Protein AF-A0A0N1BSZ2-F1 (afdb_monomer_lite)

pLDDT: mean 75.71, std 10.6, range [44.94, 88.88]

Secondary structure (DSSP, 8-state):
--HHHHHHHHHHHHHHHHHHHHHHHHHHHTHHHHHHHHHHGGGT-SHHHHHHHHHHHHHHHHHHHHHHTTTS-HHHHHHHHHHHHTGGGT--HHHHHHHHHTS-HHHHHHHHHHHHHHHHHHHHHHHHHHHHHTT-

Structure (mmCIF, N/CA/C/O backbone):
data_AF-A0A0N1BSZ2-F1
#
_entry.id   AF-A0A0N1BSZ2-F1
#
loop_
_atom_site.group_PDB
_atom_site.id
_atom_site.type_symbol
_atom_site.label_atom_id
_atom_site.label_alt_id
_atom_site.label_comp_id
_atom_site.label_asym_id
_atom_site.label_entity_id
_atom_site.label_seq_id
_atom_site.pdbx_PDB_ins_code
_atom_site.Cartn_x
_atom_site.Cartn_y
_atom_site.Cartn_z
_atom_site.occupancy
_atom_site.B_iso_or_equiv
_atom_site.auth_seq_id
_atom_site.auth_comp_id
_atom_site.auth_asym_id
_a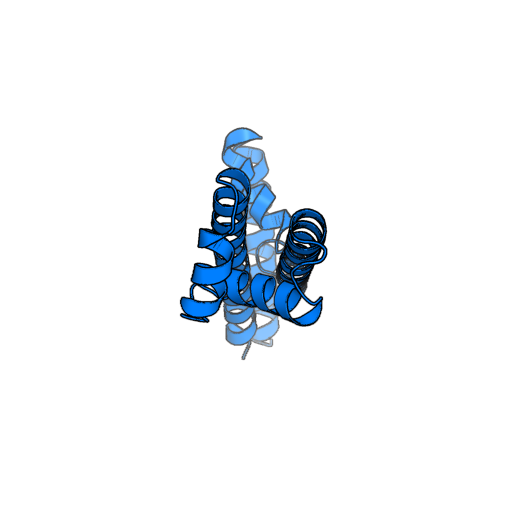tom_site.auth_atom_id
_atom_site.pdbx_PDB_model_num
ATOM 1 N N . MET A 1 1 ? -13.400 -16.446 32.334 1.00 46.59 1 MET A N 1
ATOM 2 C CA . MET A 1 1 ? -13.818 -15.943 31.006 1.00 46.59 1 MET A CA 1
ATOM 3 C C . MET A 1 1 ? -12.598 -15.348 30.327 1.00 46.59 1 MET A C 1
ATOM 5 O O . MET A 1 1 ? -12.002 -14.428 30.877 1.00 46.59 1 MET A O 1
ATOM 9 N N . ASP A 1 2 ? -12.185 -15.943 29.209 1.00 54.50 2 ASP A N 1
ATOM 10 C CA . ASP A 1 2 ? -10.885 -15.725 28.569 1.00 54.50 2 ASP A CA 1
ATOM 11 C C . ASP A 1 2 ? -10.671 -14.308 28.034 1.00 54.50 2 ASP A C 1
ATOM 13 O O . ASP A 1 2 ? -11.506 -13.742 27.326 1.00 54.50 2 ASP A O 1
ATOM 17 N N . LYS A 1 3 ? -9.492 -13.759 28.337 1.00 57.78 3 LYS A N 1
ATOM 18 C CA . LYS A 1 3 ? -9.021 -12.415 27.966 1.00 57.78 3 LYS A CA 1
ATOM 19 C C . LYS A 1 3 ? -9.080 -12.153 26.448 1.00 57.78 3 LYS A C 1
ATOM 21 O O . LYS A 1 3 ? -9.282 -11.015 26.039 1.00 57.78 3 LYS A O 1
ATOM 26 N N . GLN A 1 4 ? -8.981 -13.204 25.628 1.00 59.03 4 GLN A N 1
ATOM 27 C CA . GLN A 1 4 ? -9.076 -13.134 24.164 1.00 59.03 4 GLN A CA 1
ATOM 28 C C . GLN A 1 4 ? -10.470 -12.769 23.639 1.00 59.03 4 GLN A C 1
ATOM 30 O O . GLN A 1 4 ? -10.555 -12.033 22.658 1.00 59.03 4 GLN A O 1
ATOM 35 N N . LYS A 1 5 ? -11.560 -13.214 24.287 1.00 60.81 5 LYS A N 1
ATOM 36 C CA . LYS A 1 5 ? -12.920 -12.840 23.852 1.00 60.81 5 LYS A CA 1
ATOM 37 C C . LYS A 1 5 ? -13.151 -11.334 23.994 1.00 60.81 5 LYS A C 1
ATOM 39 O O . LYS A 1 5 ? -13.630 -10.699 23.067 1.00 60.81 5 LYS A O 1
ATOM 44 N N . ARG A 1 6 ? -12.658 -10.746 25.091 1.00 67.88 6 ARG A N 1
ATOM 45 C CA . ARG A 1 6 ? -12.796 -9.308 25.377 1.00 67.88 6 ARG A CA 1
ATOM 46 C C . ARG A 1 6 ? -12.139 -8.426 24.310 1.00 67.88 6 ARG A C 1
ATOM 48 O O . ARG A 1 6 ? -12.701 -7.404 23.956 1.00 67.88 6 ARG A O 1
ATOM 55 N N . HIS A 1 7 ? -10.997 -8.834 23.754 1.00 68.12 7 HIS A N 1
ATOM 56 C CA . HIS A 1 7 ? -10.297 -8.047 22.730 1.00 68.12 7 HIS A CA 1
ATOM 57 C C . HIS A 1 7 ? -10.990 -8.084 21.359 1.00 68.12 7 HIS A C 1
ATOM 59 O O . HIS A 1 7 ? -11.005 -7.089 20.636 1.00 68.12 7 HIS A O 1
ATOM 65 N N . HIS A 1 8 ? -11.559 -9.231 20.980 1.00 71.00 8 HIS A N 1
ATOM 66 C CA . HIS A 1 8 ? -12.356 -9.316 19.756 1.00 71.00 8 HIS A CA 1
ATOM 67 C C . HIS A 1 8 ? -13.637 -8.480 19.884 1.00 71.00 8 HIS A C 1
ATOM 69 O O . HIS A 1 8 ? -13.975 -7.732 18.969 1.00 71.00 8 HIS A O 1
ATOM 75 N N . ASP A 1 9 ? -14.273 -8.522 21.057 1.00 77.25 9 ASP A N 1
ATOM 76 C CA . ASP A 1 9 ? -15.440 -7.696 21.370 1.00 77.25 9 ASP A CA 1
ATOM 77 C C . ASP A 1 9 ? -15.095 -6.192 21.372 1.00 77.25 9 ASP A C 1
ATOM 79 O O . ASP A 1 9 ? -15.871 -5.385 20.866 1.00 77.25 9 ASP A O 1
ATOM 83 N N . GLU A 1 10 ? -13.910 -5.799 21.861 1.00 78.56 10 GLU A N 1
ATOM 84 C CA . GLU A 1 10 ? -13.397 -4.418 21.796 1.00 78.56 10 GLU A CA 1
ATOM 85 C C . GLU A 1 10 ? -13.195 -3.940 20.348 1.00 78.56 10 GLU A C 1
ATOM 87 O O . GLU A 1 10 ? -13.606 -2.832 19.997 1.00 78.56 10 GLU A O 1
ATOM 92 N N . LEU A 1 11 ? -12.606 -4.775 19.483 1.00 78.25 11 LEU A N 1
ATOM 93 C CA . LEU A 1 11 ? -12.435 -4.474 18.054 1.00 78.25 11 LEU A CA 1
ATOM 94 C C . LEU A 1 11 ? -13.779 -4.373 17.325 1.00 78.25 11 LEU A C 1
ATOM 96 O O . LEU A 1 11 ? -13.964 -3.498 16.474 1.00 78.25 11 LEU A O 1
ATOM 100 N N . MET A 1 12 ? -14.725 -5.248 17.671 1.00 83.19 12 MET A N 1
ATOM 101 C CA . MET A 1 12 ? -16.081 -5.209 17.133 1.00 83.19 12 MET A CA 1
ATOM 102 C C . MET A 1 12 ? -16.801 -3.932 17.577 1.00 83.19 12 MET A C 1
ATOM 104 O O . MET A 1 12 ? -17.400 -3.244 16.750 1.00 83.19 12 MET A O 1
ATOM 108 N N . PHE A 1 13 ? -16.705 -3.567 18.856 1.00 85.62 13 PHE A N 1
ATOM 109 C CA . PHE A 1 13 ? -17.296 -2.338 19.379 1.00 85.62 13 PHE A CA 1
ATOM 110 C C . PHE A 1 13 ? -16.714 -1.096 18.693 1.00 85.62 13 PHE A C 1
ATOM 112 O O . PHE A 1 13 ? -17.468 -0.246 18.224 1.00 85.62 13 PHE A O 1
ATOM 119 N N . PHE A 1 14 ? -15.390 -1.039 18.539 1.00 84.00 14 PHE A N 1
ATOM 120 C CA . PHE A 1 14 ? -14.710 0.049 17.838 1.00 84.00 14 PHE A CA 1
ATOM 121 C C . PHE A 1 14 ? -15.138 0.165 16.367 1.00 84.00 14 PHE A C 1
ATOM 123 O O . PHE A 1 14 ? -15.376 1.270 15.879 1.00 84.00 14 PHE A O 1
ATOM 130 N N . SER A 1 15 ? -15.300 -0.963 15.661 1.00 85.31 15 SER A N 1
ATOM 131 C CA . SER A 1 15 ? -15.795 -0.945 14.276 1.00 85.31 15 SER A CA 1
ATOM 132 C C . SER A 1 15 ? -17.204 -0.358 14.173 1.00 85.31 15 SER A C 1
ATOM 134 O O . SER A 1 15 ? -17.444 0.516 13.343 1.00 85.31 15 SER A O 1
ATOM 136 N N . LYS A 1 16 ? -18.107 -0.746 15.084 1.00 86.69 16 LYS A N 1
ATOM 137 C CA . LYS A 1 16 ? -19.476 -0.217 15.138 1.00 86.69 16 LYS A CA 1
ATOM 138 C C . LYS A 1 16 ? -19.501 1.271 15.481 1.00 86.69 16 LYS A C 1
ATOM 140 O O . LYS A 1 16 ? -20.287 2.019 14.908 1.00 86.69 16 LYS A O 1
ATOM 145 N N . GLU A 1 17 ? -18.623 1.724 16.375 1.00 87.75 17 GLU A N 1
ATOM 146 C CA . GLU A 1 17 ? -18.487 3.147 16.693 1.00 87.75 17 GLU A CA 1
ATOM 147 C C . GLU A 1 17 ? -18.055 3.958 15.460 1.00 87.75 17 GLU A C 1
ATOM 149 O O . GLU A 1 17 ? -18.621 5.017 15.178 1.00 87.75 17 GLU A O 1
ATOM 154 N N . LEU A 1 18 ? -17.094 3.449 14.683 1.00 85.06 18 LEU A N 1
ATOM 155 C CA . LEU A 1 18 ? -16.654 4.088 13.443 1.00 85.06 18 LEU A CA 1
ATOM 156 C C . LEU A 1 18 ? -17.729 4.069 12.351 1.00 85.06 18 LEU A C 1
ATOM 158 O O . LEU A 1 18 ? -17.842 5.044 11.605 1.00 85.06 18 LEU A O 1
ATOM 162 N N . GLU A 1 19 ? -18.542 3.017 12.259 1.00 86.50 19 GLU A N 1
ATOM 163 C CA . GLU A 1 19 ? -19.702 2.993 11.363 1.00 86.50 19 GLU A CA 1
ATOM 164 C C . GLU A 1 19 ? -20.729 4.065 11.727 1.00 86.50 19 GLU A C 1
ATOM 166 O O . GLU A 1 19 ? -21.176 4.802 10.845 1.00 86.50 19 GLU A O 1
ATOM 171 N N . CYS A 1 20 ? -21.049 4.217 13.013 1.00 87.75 20 CYS A N 1
ATOM 172 C CA . CYS A 1 20 ? -21.938 5.278 13.482 1.00 87.75 20 CYS A CA 1
ATOM 173 C C . CYS A 1 20 ? -21.353 6.668 13.188 1.00 87.75 20 CYS A C 1
ATOM 175 O O . CYS A 1 20 ? -22.041 7.515 12.615 1.00 87.75 20 CYS A O 1
ATOM 177 N N . ARG A 1 21 ? -20.060 6.886 13.475 1.00 85.56 21 ARG A N 1
ATOM 178 C CA . ARG A 1 21 ? -19.369 8.154 13.172 1.00 85.56 21 ARG A CA 1
ATOM 179 C C . ARG A 1 21 ? -19.338 8.463 11.676 1.00 85.56 21 ARG A C 1
ATOM 181 O O . ARG A 1 21 ? -19.466 9.622 11.293 1.00 85.56 21 ARG A O 1
ATOM 188 N N . LYS A 1 22 ? -19.196 7.448 10.816 1.00 86.12 22 LYS A N 1
ATOM 189 C CA . LYS A 1 22 ? -19.272 7.603 9.352 1.00 86.12 22 LYS A CA 1
ATOM 190 C C . LYS A 1 22 ? -20.635 8.151 8.924 1.00 86.12 22 LYS A C 1
ATOM 192 O O . LYS A 1 22 ? -20.687 9.024 8.061 1.00 86.12 22 LYS A O 1
ATOM 197 N N . VAL A 1 23 ? -21.720 7.641 9.511 1.00 86.81 23 VAL A N 1
ATOM 198 C CA . VAL A 1 23 ? -23.089 8.097 9.215 1.00 86.81 23 VAL A CA 1
ATOM 199 C C . VAL A 1 23 ? -23.309 9.520 9.729 1.00 86.81 23 VAL A C 1
ATOM 201 O O . VAL A 1 23 ? -23.820 10.356 8.986 1.00 86.81 23 VAL A O 1
ATOM 204 N N . GLU A 1 24 ? -22.861 9.820 10.948 1.00 88.88 24 GLU A N 1
ATOM 205 C CA . GLU A 1 24 ? -22.997 11.142 11.574 1.00 88.88 24 GLU A CA 1
ATOM 206 C C . GLU A 1 24 ? -22.233 12.241 10.813 1.00 88.88 24 GLU A C 1
ATOM 208 O O . GLU A 1 24 ? -22.747 13.335 10.592 1.00 88.88 24 GLU A O 1
ATOM 213 N N . GLN A 1 25 ? -21.010 11.952 10.360 1.00 83.94 25 GLN A N 1
ATOM 214 C CA . GLN A 1 25 ? -20.153 12.924 9.672 1.00 83.94 25 GLN A CA 1
ATOM 215 C C . GLN A 1 25 ? -20.529 13.155 8.195 1.00 83.94 25 GLN A C 1
ATOM 217 O O . GLN A 1 25 ? -20.016 14.084 7.561 1.00 83.94 25 GLN A O 1
ATOM 222 N N . GLY A 1 26 ? -21.422 12.336 7.634 1.00 83.25 26 GLY A N 1
ATOM 223 C CA . GLY A 1 26 ? -21.860 12.428 6.242 1.00 83.25 26 GLY A CA 1
ATOM 224 C C . GLY A 1 26 ? -20.782 12.041 5.217 1.00 83.25 26 GLY A C 1
ATOM 225 O O . GLY A 1 26 ? -19.670 11.635 5.548 1.00 83.25 26 GLY A O 1
ATOM 226 N N . LYS A 1 27 ? -21.104 12.167 3.921 1.00 78.88 27 LYS A N 1
ATOM 227 C CA . LYS A 1 27 ? -20.295 11.594 2.821 1.00 78.88 27 LYS A CA 1
ATOM 228 C C . LYS A 1 27 ? -18.882 12.174 2.685 1.00 78.88 27 LYS A C 1
ATOM 230 O O . LYS A 1 27 ? -17.971 11.450 2.305 1.00 78.88 27 LYS A O 1
ATOM 235 N N . VAL A 1 28 ? -18.698 13.464 2.973 1.00 80.06 28 VAL A N 1
ATOM 236 C CA . VAL A 1 28 ? -17.414 14.157 2.754 1.00 80.06 28 VAL A CA 1
ATOM 237 C C . VAL A 1 28 ? -16.445 13.890 3.904 1.00 80.06 28 VAL A C 1
ATOM 239 O O . VAL A 1 28 ? -15.336 13.414 3.681 1.00 80.06 28 VAL A O 1
ATOM 242 N N . LYS A 1 29 ? -16.869 14.142 5.148 1.00 80.56 29 LYS A N 1
ATOM 243 C CA . LYS A 1 29 ? -16.023 13.924 6.333 1.00 80.56 29 LYS A CA 1
ATOM 244 C C . LYS A 1 29 ? -15.919 12.441 6.715 1.00 80.56 29 LYS A C 1
ATOM 246 O O . LYS A 1 29 ? -14.904 12.034 7.266 1.00 80.56 29 LYS A O 1
ATOM 251 N N . GLY A 1 30 ? -16.906 11.624 6.338 1.00 80.69 30 GLY A N 1
ATOM 252 C CA . GLY A 1 30 ? -16.887 10.169 6.495 1.00 80.69 30 GLY A CA 1
ATOM 253 C C . GLY A 1 30 ? -16.084 9.414 5.428 1.00 80.69 30 GLY A C 1
ATOM 254 O O . GLY A 1 30 ? -15.865 8.215 5.591 1.00 80.69 30 GLY A O 1
ATOM 255 N N . PHE A 1 31 ? -15.611 10.073 4.360 1.00 83.62 31 PHE A N 1
ATOM 256 C CA . PHE A 1 31 ? -14.797 9.438 3.313 1.00 83.62 31 PHE A CA 1
ATOM 257 C C . PHE A 1 31 ? -13.550 8.706 3.846 1.00 83.62 31 PHE A C 1
ATOM 259 O O . PHE A 1 31 ? -13.408 7.522 3.539 1.00 83.62 31 PHE A O 1
ATOM 266 N N . PRO A 1 32 ? -12.675 9.312 4.679 1.00 82.06 32 PRO A N 1
ATOM 267 C CA . PRO A 1 32 ? -11.512 8.606 5.227 1.00 82.06 32 PRO A CA 1
ATOM 268 C C . PRO A 1 32 ? -11.901 7.392 6.083 1.00 82.06 32 PRO A C 1
ATOM 270 O O . PRO A 1 32 ? -11.240 6.358 6.025 1.00 82.06 32 PRO A O 1
ATOM 273 N N . ILE A 1 33 ? -13.008 7.482 6.826 1.00 82.31 33 ILE A N 1
ATOM 274 C CA . ILE A 1 33 ? -13.532 6.373 7.637 1.00 82.31 33 ILE A CA 1
ATOM 275 C C . ILE A 1 33 ? -14.044 5.247 6.727 1.00 82.31 33 ILE A C 1
ATOM 277 O O . ILE A 1 33 ? -13.821 4.070 7.003 1.00 82.31 33 ILE A O 1
ATOM 281 N N . SER A 1 34 ? -14.695 5.599 5.617 1.00 82.06 34 SER A N 1
ATOM 282 C CA . SER A 1 34 ? -15.148 4.642 4.609 1.00 82.06 34 SER A CA 1
ATOM 283 C C . SER A 1 34 ? -13.980 3.976 3.880 1.00 82.06 34 SER A C 1
ATOM 285 O O . SER A 1 34 ? -14.039 2.781 3.606 1.00 82.06 34 SER A O 1
ATOM 287 N N . LEU A 1 35 ? -12.914 4.724 3.586 1.00 82.25 35 LEU A N 1
ATOM 288 C CA . LEU A 1 35 ? -11.704 4.185 2.970 1.00 82.25 35 LEU A CA 1
ATOM 289 C C . LEU A 1 35 ? -11.008 3.197 3.914 1.00 82.25 35 LEU A C 1
ATOM 291 O O . LEU A 1 35 ? -10.578 2.129 3.487 1.00 82.25 35 LEU A O 1
ATOM 295 N N . TYR A 1 36 ? -10.957 3.513 5.208 1.00 80.19 36 TYR A N 1
ATOM 296 C CA . TYR A 1 36 ? -10.420 2.622 6.236 1.00 80.19 36 TYR A CA 1
ATOM 297 C C . TYR A 1 36 ? -11.250 1.331 6.382 1.00 80.19 36 TYR A C 1
ATOM 299 O O . TYR A 1 36 ? -10.685 0.239 6.457 1.00 80.19 36 TYR A O 1
ATOM 307 N N . ALA A 1 37 ? -12.583 1.432 6.323 1.00 83.12 37 ALA A N 1
ATOM 308 C CA . ALA A 1 37 ? -13.480 0.275 6.279 1.00 83.12 37 ALA A CA 1
ATOM 309 C C . ALA A 1 37 ? -13.192 -0.624 5.066 1.00 83.12 37 ALA A C 1
ATOM 311 O O . ALA A 1 37 ? -13.028 -1.831 5.193 1.00 83.12 37 ALA A O 1
ATOM 312 N N . TRP A 1 38 ? -13.073 -0.025 3.881 1.00 80.06 38 TRP A N 1
ATOM 313 C CA . TRP A 1 38 ? -12.888 -0.767 2.636 1.00 80.06 38 TRP A CA 1
ATOM 314 C C . TRP A 1 38 ? -11.504 -1.412 2.499 1.00 80.06 38 TRP A C 1
ATOM 316 O O . TRP A 1 38 ? -11.370 -2.479 1.908 1.00 80.06 38 TRP A O 1
ATOM 326 N N . THR A 1 39 ? -10.467 -0.781 3.049 1.00 77.62 39 THR A N 1
ATOM 327 C CA . THR A 1 39 ? -9.080 -1.251 2.898 1.00 77.62 39 THR A CA 1
ATOM 328 C C . THR A 1 39 ? -8.684 -2.323 3.906 1.00 77.62 39 THR A C 1
ATOM 330 O O . THR A 1 39 ? -7.841 -3.155 3.583 1.00 77.62 39 THR A O 1
ATOM 333 N N . CYS A 1 40 ? -9.258 -2.327 5.113 1.00 77.81 40 CYS A N 1
ATOM 334 C CA . CYS A 1 40 ? -8.835 -3.242 6.180 1.00 77.81 40 CYS A CA 1
ATOM 335 C C . CYS A 1 40 ? -9.940 -3.632 7.175 1.00 77.81 40 CYS A C 1
ATOM 337 O O . CYS A 1 40 ? -9.636 -4.181 8.237 1.00 77.81 40 CYS A O 1
ATOM 339 N N . ASP A 1 41 ? -11.206 -3.348 6.854 1.00 80.25 41 ASP A N 1
ATOM 340 C CA . ASP A 1 41 ? -12.368 -3.619 7.710 1.00 80.25 41 ASP A CA 1
ATOM 341 C C . ASP A 1 41 ? -12.163 -3.095 9.136 1.00 80.25 41 ASP A C 1
ATOM 343 O O . ASP A 1 41 ? -12.154 -3.823 10.129 1.00 80.25 41 ASP A O 1
ATOM 347 N N . TYR A 1 42 ? -11.826 -1.808 9.218 1.00 77.62 42 TYR A N 1
ATOM 348 C CA . TYR A 1 42 ? -11.509 -1.122 10.469 1.00 77.62 42 TYR A CA 1
ATOM 349 C C . TYR A 1 42 ? -10.308 -1.695 11.249 1.00 77.62 42 TYR A C 1
ATOM 351 O O . TYR A 1 42 ? -10.135 -1.411 12.438 1.00 77.62 42 TYR A O 1
ATOM 359 N N . GLY A 1 43 ? -9.438 -2.459 10.584 1.00 71.56 43 GLY A N 1
ATOM 360 C CA . GLY A 1 43 ? -8.273 -3.111 11.181 1.00 71.56 43 GLY A CA 1
ATOM 361 C C . GLY A 1 43 ? -8.571 -4.497 11.758 1.00 71.56 43 GLY A C 1
ATOM 362 O O . GLY A 1 43 ? -7.723 -5.046 12.465 1.00 71.56 43 GLY A O 1
ATOM 363 N N . GLN A 1 44 ? -9.750 -5.066 11.472 1.00 73.56 44 GLN A N 1
ATOM 364 C CA . GLN A 1 44 ? -10.082 -6.455 11.802 1.00 73.56 44 GLN A CA 1
ATOM 365 C C . GLN A 1 44 ? -9.460 -7.436 10.802 1.00 73.56 44 GLN A C 1
ATOM 367 O O . GLN A 1 44 ? -9.018 -8.520 11.192 1.00 73.56 44 GLN A O 1
ATOM 372 N N . ASN A 1 45 ? -9.359 -7.042 9.528 1.00 78.25 45 ASN A N 1
ATOM 373 C CA . ASN A 1 45 ? -8.882 -7.900 8.450 1.00 78.25 45 ASN A CA 1
ATOM 374 C C . ASN A 1 45 ? -7.512 -7.453 7.923 1.00 78.25 45 ASN A C 1
ATOM 376 O O . ASN A 1 45 ? -7.391 -6.478 7.189 1.00 78.25 45 ASN A O 1
ATOM 380 N N . ILE A 1 46 ? -6.470 -8.226 8.255 1.00 76.38 46 ILE A N 1
ATOM 381 C CA . ILE A 1 46 ? -5.083 -8.007 7.789 1.00 76.38 46 ILE A CA 1
ATOM 382 C C . ILE A 1 46 ? -4.874 -8.524 6.359 1.00 76.38 46 ILE A C 1
ATOM 384 O O . ILE A 1 46 ? -4.016 -8.034 5.632 1.00 76.38 46 ILE A O 1
ATOM 388 N N . ILE A 1 47 ? -5.665 -9.512 5.939 1.00 79.12 47 ILE A N 1
ATOM 389 C CA . ILE A 1 47 ? -5.532 -10.144 4.619 1.00 79.12 47 ILE A CA 1
ATOM 390 C C . ILE A 1 47 ? -5.890 -9.150 3.507 1.00 79.12 47 ILE A C 1
ATOM 392 O O . ILE A 1 47 ? -5.225 -9.107 2.478 1.00 79.12 47 ILE A O 1
ATOM 396 N N . LEU A 1 48 ? -6.895 -8.304 3.739 1.00 82.69 48 LEU A N 1
ATOM 397 C CA . LEU A 1 48 ? -7.368 -7.317 2.773 1.00 82.69 48 LEU A CA 1
ATOM 398 C C . LEU A 1 48 ? -6.274 -6.320 2.339 1.00 82.69 48 LEU A C 1
ATOM 400 O O . LEU A 1 48 ? -6.005 -6.238 1.141 1.00 82.69 48 LEU A O 1
ATOM 404 N N . PRO A 1 49 ? -5.572 -5.615 3.252 1.00 82.62 49 PRO A N 1
ATOM 405 C CA . PRO A 1 49 ? -4.506 -4.700 2.854 1.00 82.62 49 PRO A CA 1
ATOM 406 C C . PRO A 1 49 ? -3.283 -5.429 2.270 1.00 82.62 49 PRO A C 1
ATOM 408 O O . PRO A 1 49 ? -2.558 -4.831 1.479 1.00 82.62 49 PRO A O 1
ATOM 411 N N . MET A 1 50 ? -3.068 -6.718 2.584 1.00 83.12 50 MET A N 1
ATOM 412 C CA . MET A 1 50 ? -2.060 -7.535 1.890 1.00 83.12 50 MET A CA 1
ATOM 413 C C . MET A 1 50 ? -2.440 -7.798 0.428 1.00 83.12 50 MET A C 1
ATOM 415 O O . MET A 1 50 ? -1.578 -7.673 -0.438 1.00 83.12 50 MET A O 1
ATOM 419 N N . ILE A 1 51 ? -3.708 -8.117 0.142 1.00 86.62 51 ILE A N 1
ATOM 420 C CA . ILE A 1 51 ? -4.205 -8.290 -1.234 1.00 86.62 51 ILE A CA 1
ATOM 421 C C . ILE A 1 51 ? -4.057 -6.978 -2.010 1.00 86.62 51 ILE A C 1
ATOM 423 O O . ILE A 1 51 ? -3.447 -6.974 -3.074 1.00 86.62 51 ILE A O 1
ATOM 427 N N . TRP A 1 52 ? -4.487 -5.852 -1.428 1.00 85.50 52 TRP A N 1
ATOM 428 C CA . TRP A 1 52 ? -4.329 -4.525 -2.037 1.00 85.50 52 TRP A CA 1
ATOM 429 C C . TRP A 1 52 ? -2.877 -4.196 -2.394 1.00 85.50 52 TRP A C 1
ATOM 431 O O . TRP A 1 52 ? -2.611 -3.588 -3.430 1.00 85.50 52 TRP A O 1
ATOM 441 N N . LEU A 1 53 ? -1.926 -4.595 -1.546 1.00 85.50 53 LEU A N 1
ATOM 442 C CA . LEU A 1 53 ? -0.504 -4.378 -1.795 1.00 85.50 53 LEU A CA 1
ATOM 443 C C . LEU A 1 53 ? 0.017 -5.247 -2.947 1.00 85.50 53 LEU A C 1
ATOM 445 O O . LEU A 1 53 ? 0.788 -4.760 -3.773 1.00 85.50 53 LEU A O 1
ATOM 449 N N . ILE A 1 54 ? -0.413 -6.508 -3.028 1.00 87.19 54 ILE A N 1
ATOM 450 C CA . ILE A 1 54 ? -0.061 -7.408 -4.136 1.00 87.19 54 ILE A CA 1
ATOM 451 C C . ILE A 1 54 ? -0.638 -6.877 -5.453 1.00 87.19 54 ILE A C 1
ATOM 453 O O . ILE A 1 54 ? 0.095 -6.774 -6.436 1.00 87.19 54 ILE A O 1
ATOM 457 N N . ASP A 1 55 ? -1.907 -6.469 -5.462 1.00 88.50 55 ASP A N 1
ATOM 458 C CA . ASP A 1 55 ? -2.560 -5.911 -6.649 1.00 88.50 55 ASP A CA 1
ATOM 459 C C . ASP A 1 55 ? -1.868 -4.628 -7.124 1.00 88.50 55 ASP A C 1
ATOM 461 O O . ASP A 1 55 ? -1.638 -4.453 -8.321 1.00 88.50 55 ASP A O 1
ATOM 465 N N . LEU A 1 56 ? -1.450 -3.756 -6.198 1.00 87.94 56 LEU A N 1
ATOM 466 C CA . LEU A 1 56 ? -0.695 -2.543 -6.522 1.00 87.94 56 LEU A CA 1
ATOM 467 C C . LEU A 1 56 ? 0.659 -2.863 -7.181 1.00 87.94 56 LEU A C 1
ATOM 469 O O . LEU A 1 56 ? 1.048 -2.196 -8.144 1.00 87.94 56 LEU A O 1
ATOM 473 N N . ILE A 1 57 ? 1.368 -3.888 -6.692 1.00 86.50 57 ILE A N 1
ATOM 474 C CA . ILE A 1 57 ? 2.631 -4.360 -7.282 1.00 86.50 57 ILE A CA 1
ATOM 475 C C . ILE A 1 57 ? 2.391 -4.889 -8.698 1.00 86.50 57 ILE A C 1
ATOM 477 O O . ILE A 1 57 ? 3.113 -4.506 -9.619 1.00 86.50 57 ILE A O 1
ATOM 481 N N . LEU A 1 58 ? 1.378 -5.739 -8.883 1.00 88.06 58 LEU A N 1
ATOM 482 C CA . LEU A 1 58 ? 1.054 -6.330 -10.183 1.00 88.06 58 LEU A CA 1
ATOM 483 C C . LEU A 1 58 ? 0.613 -5.270 -11.195 1.00 88.06 58 LEU A C 1
ATOM 485 O O . LEU A 1 58 ? 1.029 -5.314 -12.353 1.00 88.06 58 LEU A O 1
ATOM 489 N N . LEU A 1 59 ? -0.186 -4.292 -10.772 1.00 88.25 59 LEU A N 1
ATOM 490 C CA . LEU A 1 59 ? -0.630 -3.194 -11.625 1.00 88.25 59 LEU A CA 1
ATOM 491 C C . LEU A 1 59 ? 0.561 -2.339 -12.077 1.00 88.25 59 LEU A C 1
ATOM 493 O O . LEU A 1 59 ? 0.693 -2.046 -13.265 1.00 88.25 59 LEU A O 1
ATOM 497 N N . CYS A 1 60 ? 1.470 -2.001 -11.159 1.00 84.19 60 CYS A N 1
ATOM 498 C CA . CYS A 1 60 ? 2.689 -1.270 -11.499 1.00 84.19 60 CYS A CA 1
ATOM 499 C C . CYS A 1 60 ? 3.590 -2.071 -12.452 1.00 84.19 60 CYS A C 1
ATOM 501 O O . CYS A 1 60 ? 4.106 -1.517 -13.422 1.00 84.19 60 CYS A O 1
ATOM 503 N N . TRP A 1 61 ? 3.724 -3.380 -12.227 1.00 83.38 61 TRP A N 1
ATOM 504 C CA . TRP A 1 61 ? 4.503 -4.262 -13.094 1.00 83.38 61 TRP A CA 1
ATOM 505 C C . TRP A 1 61 ? 3.969 -4.263 -14.529 1.00 83.38 61 TRP A C 1
ATOM 507 O O . TRP A 1 61 ? 4.743 -4.073 -15.468 1.00 83.38 61 TRP A O 1
ATOM 517 N N . ASN A 1 62 ? 2.650 -4.384 -14.705 1.00 84.94 62 ASN A N 1
ATOM 518 C CA . ASN A 1 62 ? 2.015 -4.340 -16.025 1.00 84.94 62 ASN A CA 1
ATOM 519 C C . ASN A 1 62 ? 2.236 -2.995 -16.739 1.00 84.94 62 ASN A C 1
ATOM 521 O O . ASN A 1 62 ? 2.511 -2.980 -17.936 1.00 84.94 62 ASN A O 1
ATOM 525 N N . ILE A 1 63 ? 2.171 -1.870 -16.019 1.00 82.88 63 ILE A N 1
ATOM 526 C CA . ILE A 1 63 ? 2.398 -0.535 -16.601 1.00 82.88 63 ILE A CA 1
ATOM 527 C C . ILE A 1 63 ? 3.861 -0.348 -17.024 1.00 82.88 63 ILE A C 1
ATOM 529 O O . ILE A 1 63 ? 4.119 0.182 -18.108 1.00 82.88 63 ILE A O 1
ATOM 533 N N . ILE A 1 64 ? 4.820 -0.811 -16.212 1.00 78.19 64 ILE A N 1
ATOM 534 C CA . ILE A 1 64 ? 6.246 -0.799 -16.577 1.00 78.19 64 ILE A CA 1
ATOM 535 C C . ILE A 1 64 ? 6.469 -1.659 -17.825 1.00 78.19 64 ILE A C 1
ATOM 537 O O . ILE A 1 64 ? 7.098 -1.203 -18.777 1.00 78.19 64 ILE A O 1
ATOM 541 N N . MET A 1 65 ? 5.915 -2.872 -17.858 1.00 80.00 65 MET A N 1
ATOM 542 C CA . MET A 1 65 ? 6.035 -3.762 -19.015 1.00 80.00 65 MET A CA 1
ATOM 543 C C . MET A 1 65 ? 5.450 -3.138 -20.287 1.00 80.00 65 MET A C 1
ATOM 545 O O . MET A 1 65 ? 6.089 -3.187 -21.331 1.00 80.00 65 MET A O 1
ATOM 549 N N . LEU A 1 66 ? 4.281 -2.494 -20.206 1.00 80.38 66 LEU A N 1
ATOM 550 C CA . LEU A 1 66 ? 3.650 -1.846 -21.361 1.00 80.38 66 LEU A CA 1
ATOM 551 C C . LEU A 1 66 ? 4.466 -0.656 -21.893 1.00 80.38 66 LEU A C 1
ATOM 553 O O . LEU A 1 66 ? 4.490 -0.415 -23.096 1.00 80.38 66 LEU A O 1
ATOM 557 N N . THR A 1 67 ? 5.124 0.088 -21.003 1.00 74.44 67 THR A N 1
ATOM 558 C CA . THR A 1 67 ? 5.824 1.334 -21.358 1.00 74.44 67 THR A CA 1
ATOM 559 C C . THR A 1 67 ? 7.243 1.088 -21.877 1.00 74.44 67 THR A C 1
ATOM 561 O O . THR A 1 67 ? 7.712 1.843 -22.722 1.00 74.44 67 THR A O 1
ATOM 564 N N . TYR A 1 68 ? 7.923 0.042 -21.392 1.00 70.06 68 TYR A N 1
ATOM 565 C CA . TYR A 1 68 ? 9.347 -0.215 -21.671 1.00 70.06 68 TYR A CA 1
ATOM 566 C C . TYR A 1 68 ? 9.613 -1.522 -22.418 1.00 70.06 68 TYR A C 1
ATOM 568 O O . TYR A 1 68 ? 10.754 -1.983 -22.480 1.00 70.06 68 TYR A O 1
ATOM 576 N N . MET A 1 69 ? 8.589 -2.153 -22.992 1.00 62.69 69 MET A N 1
ATOM 577 C CA . MET A 1 69 ? 8.822 -3.256 -23.922 1.00 62.69 69 MET A CA 1
ATOM 578 C C . MET A 1 69 ? 9.518 -2.727 -25.192 1.00 62.69 69 MET A C 1
ATOM 580 O O . MET A 1 69 ? 8.995 -1.787 -25.792 1.00 62.69 69 MET A O 1
ATOM 584 N N . PRO A 1 70 ? 10.664 -3.302 -25.637 1.00 63.09 70 PRO A N 1
ATOM 585 C CA . PRO A 1 70 ? 11.318 -4.554 -25.215 1.00 63.09 70 PRO A CA 1
ATOM 586 C C . PRO A 1 70 ? 12.612 -4.378 -24.384 1.00 63.09 70 PRO A C 1
ATOM 588 O O . PRO A 1 70 ? 13.364 -5.335 -24.212 1.00 63.09 70 PRO A O 1
ATOM 591 N N . GLU A 1 71 ? 12.915 -3.177 -23.895 1.00 65.38 71 GLU A N 1
ATOM 592 C CA . GLU A 1 71 ? 14.198 -2.848 -23.251 1.00 65.38 71 GLU A CA 1
ATOM 593 C C . GLU A 1 71 ? 14.414 -3.550 -21.898 1.00 65.38 71 GLU A C 1
ATOM 595 O O . GLU A 1 71 ? 15.549 -3.671 -21.427 1.00 65.38 71 GLU A O 1
ATOM 600 N N . ILE A 1 72 ? 13.339 -4.029 -21.263 1.00 68.25 72 ILE A N 1
ATOM 601 C CA . ILE A 1 72 ? 13.369 -4.581 -19.906 1.00 68.25 72 ILE A CA 1
ATOM 602 C C . ILE A 1 72 ? 12.802 -6.004 -19.868 1.00 68.25 72 ILE A C 1
ATOM 604 O O . ILE A 1 72 ? 11.695 -6.282 -20.325 1.00 68.25 72 ILE A O 1
ATOM 608 N N . THR A 1 73 ? 13.564 -6.908 -19.253 1.00 79.00 73 THR A N 1
ATOM 609 C CA . THR A 1 73 ? 13.142 -8.278 -18.948 1.00 79.00 73 THR A CA 1
ATOM 610 C C . THR A 1 73 ? 12.073 -8.289 -17.841 1.00 79.00 73 THR A C 1
ATOM 612 O O . THR A 1 73 ? 12.122 -7.510 -16.888 1.00 79.00 73 THR A O 1
ATOM 615 N N . TRP A 1 74 ? 11.096 -9.189 -17.960 1.00 75.56 74 TRP A N 1
ATOM 616 C CA . TRP A 1 74 ? 9.960 -9.370 -17.044 1.00 75.56 74 TRP A CA 1
ATOM 617 C C . TRP A 1 74 ? 10.328 -9.445 -15.550 1.00 75.56 74 TRP A C 1
ATOM 619 O O . TRP A 1 74 ? 9.623 -8.873 -14.716 1.00 75.56 74 TRP A O 1
ATOM 629 N N . ASP A 1 75 ? 11.448 -10.085 -15.218 1.00 76.75 75 ASP A N 1
ATOM 630 C CA . ASP A 1 75 ? 12.008 -10.200 -13.866 1.00 76.75 75 ASP A CA 1
ATOM 631 C C . ASP A 1 75 ? 12.451 -8.843 -13.292 1.00 76.75 75 ASP A C 1
ATOM 633 O O . ASP A 1 75 ? 12.130 -8.512 -12.149 1.00 76.75 75 ASP A O 1
ATOM 637 N N . LYS A 1 76 ? 13.133 -8.019 -14.093 1.00 75.50 76 LYS A N 1
ATOM 638 C CA . LYS A 1 76 ? 13.588 -6.678 -13.703 1.00 75.50 76 LYS A CA 1
ATOM 639 C C . LYS A 1 76 ? 12.421 -5.719 -13.508 1.00 75.50 76 LYS A C 1
ATOM 641 O O . LYS A 1 76 ? 12.455 -4.923 -12.571 1.00 75.50 76 LYS A O 1
ATOM 646 N N . ALA A 1 77 ? 11.387 -5.812 -14.344 1.00 76.12 77 ALA A N 1
ATOM 647 C CA . ALA A 1 77 ? 10.180 -5.000 -14.199 1.00 76.12 77 ALA A CA 1
ATOM 648 C C . ALA A 1 77 ? 9.433 -5.332 -12.896 1.00 76.12 77 ALA A C 1
ATOM 650 O O . ALA A 1 77 ? 9.037 -4.430 -12.160 1.00 76.12 77 ALA A O 1
ATOM 651 N N . LEU A 1 78 ? 9.301 -6.620 -12.567 1.00 80.50 78 LEU A N 1
ATOM 652 C CA . LEU A 1 78 ? 8.666 -7.059 -11.325 1.00 80.50 78 LEU A CA 1
ATOM 653 C C . LEU A 1 78 ? 9.494 -6.645 -10.102 1.00 80.50 78 LEU A C 1
ATOM 655 O O . LEU A 1 78 ? 8.953 -6.103 -9.13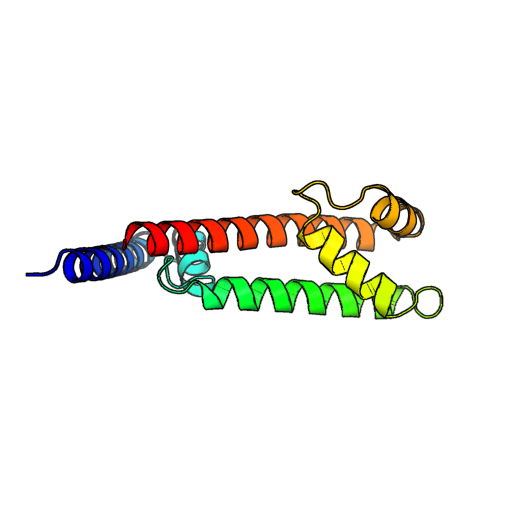5 1.00 80.50 78 LEU A O 1
ATOM 659 N N . LEU A 1 79 ? 10.816 -6.834 -10.160 1.00 81.06 79 LEU A N 1
ATOM 660 C CA . LEU A 1 79 ? 11.730 -6.405 -9.103 1.00 81.06 79 LEU A CA 1
ATOM 661 C C . LEU A 1 79 ? 11.655 -4.889 -8.881 1.00 81.06 79 LEU A C 1
ATOM 663 O O . LEU A 1 79 ? 11.700 -4.447 -7.737 1.00 81.06 79 LEU A O 1
ATOM 667 N N . ALA A 1 80 ? 11.500 -4.098 -9.945 1.00 75.62 80 ALA A N 1
ATOM 668 C CA . ALA A 1 80 ? 11.313 -2.656 -9.852 1.00 75.62 80 ALA A CA 1
ATOM 669 C C . ALA A 1 80 ? 9.999 -2.282 -9.149 1.00 75.62 80 ALA A C 1
ATOM 671 O O . ALA A 1 80 ? 10.017 -1.446 -8.248 1.00 75.62 80 ALA A O 1
ATOM 672 N N . SER A 1 81 ? 8.874 -2.922 -9.479 1.00 78.94 81 SER A N 1
ATOM 673 C CA . SER A 1 81 ? 7.588 -2.662 -8.809 1.00 78.94 81 SER A CA 1
ATOM 674 C C . SER A 1 81 ? 7.604 -3.038 -7.325 1.00 78.94 81 SER A C 1
ATOM 676 O O . SER A 1 81 ? 7.063 -2.306 -6.487 1.00 78.94 81 SER A O 1
ATOM 678 N N . ILE A 1 82 ? 8.268 -4.146 -6.976 1.00 79.75 82 ILE A N 1
ATOM 679 C CA . ILE A 1 82 ? 8.491 -4.539 -5.579 1.00 79.75 82 ILE A CA 1
ATOM 680 C C . ILE A 1 82 ? 9.402 -3.520 -4.892 1.00 79.75 82 ILE A C 1
ATOM 682 O O . ILE A 1 82 ? 9.044 -2.996 -3.840 1.00 79.75 82 ILE A O 1
ATOM 686 N N . ALA A 1 83 ? 10.548 -3.195 -5.492 1.00 79.50 83 ALA A N 1
ATOM 687 C CA . ALA A 1 83 ? 11.497 -2.238 -4.930 1.00 79.50 83 ALA A CA 1
ATOM 688 C C . ALA A 1 83 ? 10.852 -0.868 -4.704 1.00 79.50 83 ALA A C 1
ATOM 690 O O . ALA A 1 83 ? 11.086 -0.270 -3.664 1.00 79.50 83 ALA A O 1
ATOM 691 N N . ASN A 1 84 ? 9.983 -0.405 -5.607 1.00 78.56 84 ASN A N 1
ATOM 692 C CA . ASN A 1 84 ? 9.267 0.853 -5.421 1.00 78.56 84 ASN A CA 1
ATOM 693 C C . ASN A 1 84 ? 8.241 0.778 -4.277 1.00 78.56 84 ASN A C 1
ATOM 695 O O . ASN A 1 84 ? 8.143 1.698 -3.468 1.00 78.56 84 ASN A O 1
ATOM 699 N N . SER A 1 85 ? 7.531 -0.349 -4.145 1.00 78.06 85 SER A N 1
ATOM 700 C CA . SER A 1 85 ? 6.582 -0.571 -3.038 1.00 78.06 85 SER A CA 1
ATOM 701 C C . SER A 1 85 ? 7.273 -0.603 -1.673 1.00 78.06 85 SER A C 1
ATOM 703 O O . SER A 1 85 ? 6.738 -0.109 -0.684 1.00 78.06 85 SER A O 1
ATOM 705 N N . PHE A 1 86 ? 8.485 -1.160 -1.625 1.00 75.06 86 PHE A N 1
ATOM 706 C CA . PHE A 1 86 ? 9.324 -1.242 -0.428 1.00 75.06 86 PHE A CA 1
ATOM 707 C C . PHE A 1 86 ? 10.417 -0.159 -0.388 1.00 75.06 86 PHE A C 1
ATOM 709 O O . PHE A 1 86 ? 11.322 -0.224 0.446 1.00 75.06 86 PHE A O 1
ATOM 716 N N . GLY A 1 87 ? 10.333 0.869 -1.239 1.00 64.69 87 GLY A N 1
ATOM 717 C CA . GLY A 1 87 ? 11.372 1.895 -1.377 1.00 64.69 87 GLY A CA 1
ATOM 718 C C . GLY A 1 87 ? 11.575 2.699 -0.092 1.00 64.69 87 GLY A C 1
ATOM 719 O O . GLY A 1 87 ? 12.694 3.096 0.232 1.00 64.69 87 GLY A O 1
ATOM 720 N N . SER A 1 88 ? 10.517 2.828 0.716 1.00 61.84 88 SER A N 1
ATOM 721 C CA . SER A 1 88 ? 10.577 3.454 2.041 1.00 61.84 88 SER A CA 1
ATOM 722 C C . SER A 1 88 ? 11.428 2.679 3.062 1.00 61.84 88 SER A C 1
ATOM 724 O O . SER A 1 88 ? 11.797 3.250 4.084 1.00 61.84 88 SER A O 1
ATOM 726 N N . PHE A 1 89 ? 11.763 1.409 2.793 1.00 59.22 89 PHE A N 1
ATOM 727 C CA . PHE A 1 89 ? 12.689 0.588 3.589 1.00 59.22 89 PHE A CA 1
ATOM 728 C C . PHE A 1 89 ? 14.140 0.643 3.072 1.00 59.22 89 PHE A C 1
ATOM 730 O O . PHE A 1 89 ? 14.983 -0.133 3.514 1.00 59.22 89 PHE A O 1
ATOM 737 N N . GLY A 1 90 ? 14.458 1.547 2.137 1.00 54.62 90 GLY A N 1
ATOM 738 C CA . GLY A 1 90 ? 15.814 1.704 1.595 1.00 54.62 90 GLY A CA 1
ATOM 739 C C . GLY A 1 90 ? 16.172 0.693 0.501 1.00 54.62 90 GLY A C 1
ATOM 740 O O . GLY A 1 90 ? 17.332 0.611 0.090 1.00 54.62 90 GLY A O 1
ATOM 741 N N . VAL A 1 91 ? 15.190 -0.060 -0.010 1.00 54.78 91 VAL A N 1
ATOM 742 C CA . VAL A 1 91 ? 15.380 -1.009 -1.112 1.00 54.78 91 VAL A CA 1
ATOM 743 C C . VAL A 1 91 ? 15.524 -0.239 -2.435 1.00 54.78 91 VAL A C 1
ATOM 745 O O . VAL A 1 91 ? 14.574 -0.034 -3.178 1.00 54.78 91 VAL A O 1
ATOM 748 N N . ARG A 1 92 ? 16.782 0.132 -2.708 1.00 55.94 92 ARG A N 1
ATOM 749 C CA . ARG A 1 92 ? 17.412 0.471 -4.001 1.00 55.94 92 ARG A CA 1
ATOM 750 C C . ARG A 1 92 ? 17.096 1.827 -4.646 1.00 55.94 92 ARG A C 1
ATOM 752 O O . ARG A 1 92 ? 16.222 1.955 -5.497 1.00 55.94 92 ARG A O 1
ATOM 759 N N . LYS A 1 93 ? 18.017 2.771 -4.407 1.00 54.66 93 LYS A N 1
ATOM 760 C CA . LYS A 1 93 ? 18.289 3.922 -5.287 1.00 54.66 93 LYS A CA 1
ATOM 761 C C . LYS A 1 93 ? 18.740 3.503 -6.691 1.00 54.66 93 LYS A C 1
ATOM 763 O O . LYS A 1 93 ? 18.260 4.074 -7.648 1.00 54.66 93 LYS A O 1
ATOM 768 N N . GLU A 1 94 ? 19.594 2.491 -6.843 1.00 54.47 94 GLU A N 1
ATOM 769 C CA . GLU A 1 94 ? 20.268 2.230 -8.134 1.00 54.47 94 GLU A CA 1
ATOM 770 C C . GLU A 1 94 ? 19.355 1.663 -9.242 1.00 54.47 94 GLU A C 1
ATOM 772 O O . GLU A 1 94 ? 19.456 2.058 -10.405 1.00 54.47 94 GLU A O 1
ATOM 777 N N . LEU A 1 95 ? 18.425 0.760 -8.898 1.00 57.03 95 LEU A N 1
ATOM 778 C CA . LEU A 1 95 ? 17.452 0.239 -9.873 1.00 57.03 95 LEU A CA 1
ATOM 779 C C . LEU A 1 95 ? 16.384 1.284 -10.210 1.00 57.03 95 LEU A C 1
ATOM 781 O O . LEU A 1 95 ? 15.978 1.398 -11.360 1.00 57.03 95 LEU A O 1
ATOM 785 N N . MET A 1 96 ? 15.961 2.079 -9.226 1.00 58.09 96 MET A N 1
ATOM 786 C CA . MET A 1 96 ? 15.018 3.171 -9.457 1.00 58.09 96 MET A CA 1
ATOM 787 C C . MET A 1 96 ? 15.658 4.329 -10.220 1.00 58.09 96 MET A C 1
ATOM 789 O O . MET A 1 96 ? 14.990 4.918 -11.053 1.00 58.09 96 MET A O 1
ATOM 793 N N . GLU A 1 97 ? 16.932 4.651 -9.997 1.00 57.00 97 GLU A N 1
ATOM 794 C CA . GLU A 1 97 ? 17.626 5.766 -10.656 1.00 57.00 97 GLU A CA 1
ATOM 795 C C . GLU A 1 97 ? 17.836 5.510 -12.154 1.00 57.00 97 GLU A C 1
ATOM 797 O O . GLU A 1 97 ? 17.694 6.426 -12.962 1.00 57.00 97 GLU A O 1
ATOM 802 N N . SER A 1 98 ? 18.102 4.260 -12.545 1.00 55.47 98 SER A N 1
ATOM 803 C CA . SER A 1 98 ? 18.187 3.871 -13.960 1.00 55.47 98 SER A CA 1
ATOM 804 C C . SER A 1 98 ? 16.823 3.904 -14.660 1.00 55.47 98 SER A C 1
ATOM 806 O O . SER A 1 98 ? 16.719 4.431 -15.765 1.00 55.47 98 SER A O 1
ATOM 808 N N . LEU A 1 99 ? 15.763 3.435 -13.993 1.00 57.91 99 LEU A N 1
ATOM 809 C CA . LEU A 1 99 ? 14.388 3.482 -14.505 1.00 57.91 99 LEU A CA 1
ATOM 810 C C . LEU A 1 99 ? 13.814 4.902 -14.550 1.00 57.91 99 LEU A C 1
ATOM 812 O O . LEU A 1 99 ? 13.189 5.275 -15.533 1.00 57.91 99 LEU A O 1
ATOM 816 N N . THR A 1 100 ? 14.043 5.714 -13.518 1.00 57.19 100 THR A N 1
ATOM 817 C CA . THR A 1 100 ? 13.535 7.094 -13.448 1.00 57.19 100 THR A CA 1
ATOM 818 C C . THR A 1 100 ? 14.257 8.023 -14.415 1.00 57.19 100 THR A C 1
ATOM 820 O O . THR A 1 100 ? 13.596 8.872 -15.005 1.00 57.19 100 THR A O 1
ATOM 823 N N . LYS A 1 101 ? 15.564 7.853 -14.664 1.00 58.28 101 LYS A N 1
ATOM 824 C CA . LYS A 1 101 ? 16.277 8.636 -15.694 1.00 58.28 101 LYS A CA 1
ATOM 825 C C . LYS A 1 101 ? 15.827 8.307 -17.119 1.00 58.28 101 LYS A C 1
ATOM 827 O O . LYS A 1 101 ? 15.822 9.200 -17.958 1.00 58.28 101 LYS A O 1
ATOM 832 N N . ALA A 1 102 ? 15.427 7.063 -17.377 1.00 56.28 102 ALA A N 1
ATOM 833 C CA . ALA A 1 102 ? 14.841 6.646 -18.652 1.00 56.28 102 ALA A CA 1
ATOM 834 C C . ALA A 1 102 ? 13.326 6.924 -18.740 1.00 56.28 102 ALA A C 1
ATOM 836 O O . ALA A 1 102 ? 12.704 6.667 -19.768 1.00 56.28 102 ALA A O 1
ATOM 837 N N . ALA A 1 103 ? 12.703 7.424 -17.666 1.00 60.31 103 ALA A N 1
ATOM 838 C CA . ALA A 1 103 ? 11.261 7.586 -17.583 1.00 60.31 103 ALA A CA 1
ATOM 839 C C . ALA A 1 103 ? 10.745 8.939 -18.042 1.00 60.31 103 ALA A C 1
ATOM 841 O O . ALA A 1 103 ? 11.261 9.990 -17.669 1.00 60.31 103 ALA A O 1
ATOM 842 N N . SER A 1 104 ? 9.636 8.892 -18.785 1.00 69.12 104 SER A N 1
ATOM 843 C CA . SER A 1 104 ? 8.815 10.066 -19.050 1.00 69.12 104 SER A CA 1
ATOM 844 C C . SER A 1 104 ? 8.322 10.672 -17.730 1.00 69.12 104 SER A C 1
ATOM 846 O O . SER A 1 104 ? 8.075 9.963 -16.748 1.00 69.12 104 SER A O 1
ATOM 848 N N . THR A 1 105 ? 8.133 11.992 -17.702 1.00 75.25 105 THR A N 1
ATOM 849 C CA . THR A 1 105 ? 7.669 12.735 -16.516 1.00 75.25 105 THR A CA 1
ATOM 850 C C . THR A 1 105 ? 6.383 12.147 -15.917 1.00 75.25 105 THR A C 1
ATOM 852 O O . THR A 1 105 ? 6.204 12.139 -14.701 1.00 75.25 105 THR A O 1
ATOM 855 N N . GLY A 1 106 ? 5.499 11.595 -16.758 1.00 75.19 106 GLY A N 1
ATOM 856 C CA . GLY A 1 106 ? 4.274 10.927 -16.312 1.00 75.19 106 GLY A CA 1
ATOM 857 C C . GLY A 1 106 ? 4.532 9.642 -15.520 1.00 75.19 106 GLY A C 1
ATOM 858 O O . GLY A 1 106 ? 3.899 9.416 -14.489 1.00 75.19 106 GLY A O 1
ATOM 859 N N . MET A 1 107 ? 5.499 8.829 -15.946 1.00 73.56 107 MET A N 1
ATOM 860 C CA . MET A 1 107 ? 5.822 7.567 -15.280 1.00 73.56 107 MET A CA 1
ATOM 861 C C . MET A 1 107 ? 6.520 7.792 -13.932 1.00 73.56 107 MET A C 1
ATOM 863 O O . MET A 1 107 ? 6.251 7.076 -12.969 1.00 73.56 107 MET A O 1
ATOM 867 N N . GLN A 1 108 ? 7.344 8.838 -13.814 1.00 73.94 108 GLN A N 1
ATOM 868 C CA . GLN A 1 108 ? 7.933 9.232 -12.528 1.00 73.94 108 GLN A CA 1
ATOM 869 C C . GLN A 1 108 ? 6.859 9.615 -11.498 1.00 73.94 108 GLN A C 1
ATOM 871 O O . GLN A 1 108 ? 6.913 9.161 -10.355 1.00 73.94 108 GLN A O 1
ATOM 876 N N . MET A 1 109 ? 5.854 10.401 -11.904 1.00 77.88 109 MET A N 1
ATOM 877 C CA . MET A 1 109 ? 4.729 10.744 -11.026 1.00 77.88 109 MET A CA 1
ATOM 878 C C . MET A 1 109 ? 3.934 9.503 -10.612 1.00 77.88 109 MET A C 1
ATOM 880 O O . MET A 1 109 ? 3.554 9.381 -9.447 1.00 77.88 109 MET A O 1
ATOM 884 N N . PHE A 1 110 ? 3.718 8.564 -11.537 1.00 81.56 110 PHE A N 1
ATOM 885 C CA . PHE A 1 110 ? 3.025 7.313 -11.241 1.00 81.56 110 PHE A CA 1
ATOM 886 C C . PHE A 1 110 ? 3.780 6.463 -10.209 1.00 81.56 110 PHE A C 1
ATOM 888 O O . PHE A 1 110 ? 3.188 6.021 -9.225 1.00 81.56 110 PHE A O 1
ATOM 895 N N . LEU A 1 111 ? 5.095 6.291 -10.381 1.00 79.62 111 LEU A N 1
ATOM 896 C CA . LEU A 1 111 ? 5.941 5.573 -9.424 1.00 79.62 111 LEU A CA 1
ATOM 897 C C . LEU A 1 111 ? 5.934 6.252 -8.047 1.00 79.62 111 LEU A C 1
ATOM 899 O O . LEU A 1 111 ? 5.822 5.575 -7.025 1.00 79.62 111 LEU A O 1
ATOM 903 N N . MET A 1 112 ? 5.984 7.584 -8.000 1.00 80.06 112 MET A N 1
ATOM 904 C CA . MET A 1 112 ? 5.918 8.327 -6.741 1.00 80.06 112 MET A CA 1
ATOM 905 C C . MET A 1 112 ? 4.572 8.124 -6.026 1.00 80.06 112 MET A C 1
ATOM 907 O O . MET A 1 112 ? 4.546 7.839 -4.827 1.00 80.06 112 MET A O 1
ATOM 911 N N . LEU A 1 113 ? 3.455 8.203 -6.760 1.00 84.69 113 LEU A N 1
ATOM 912 C CA . LEU A 1 113 ? 2.117 7.947 -6.221 1.00 84.69 113 LEU A CA 1
ATOM 913 C C . LEU A 1 113 ? 1.993 6.507 -5.704 1.00 84.69 113 LEU A C 1
ATOM 915 O O . LEU A 1 113 ? 1.502 6.282 -4.598 1.00 84.69 113 LEU A O 1
ATOM 919 N N . GLN A 1 114 ? 2.487 5.537 -6.476 1.00 84.56 114 GLN A N 1
ATOM 920 C CA . GLN A 1 114 ? 2.480 4.128 -6.099 1.00 84.56 114 GLN A CA 1
ATOM 921 C C . GLN A 1 114 ? 3.279 3.881 -4.812 1.00 84.56 114 GLN A C 1
ATOM 923 O O . GLN A 1 114 ? 2.815 3.136 -3.952 1.00 84.56 114 GLN A O 1
ATOM 928 N N . GLY A 1 115 ? 4.426 4.542 -4.631 1.00 83.00 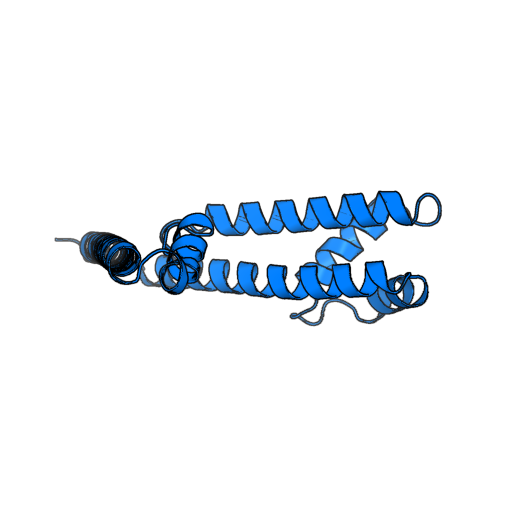115 GLY A N 1
ATOM 929 C CA . GLY A 1 115 ? 5.211 4.465 -3.396 1.00 83.00 115 GLY A CA 1
ATOM 930 C C . GLY A 1 115 ? 4.460 5.002 -2.171 1.00 83.00 115 GLY A C 1
ATOM 931 O O . GLY A 1 115 ? 4.472 4.371 -1.114 1.00 83.00 115 GLY A O 1
ATOM 932 N N . ILE A 1 116 ? 3.742 6.124 -2.310 1.00 85.12 116 ILE A N 1
ATOM 933 C CA . ILE A 1 116 ? 2.916 6.693 -1.228 1.00 85.12 116 ILE A CA 1
ATOM 934 C C . ILE A 1 116 ? 1.786 5.729 -0.845 1.00 85.12 116 ILE A C 1
ATOM 936 O O . ILE A 1 116 ? 1.569 5.464 0.338 1.00 85.12 116 ILE A O 1
ATOM 940 N N . VAL A 1 117 ? 1.081 5.173 -1.835 1.00 85.62 117 VAL A N 1
ATOM 941 C CA . VAL A 1 117 ? -0.008 4.214 -1.590 1.00 85.62 117 VAL A CA 1
ATOM 942 C C . VAL A 1 117 ? 0.531 2.930 -0.957 1.00 85.62 117 VAL A C 1
ATOM 944 O O . VAL A 1 117 ? -0.043 2.444 0.017 1.00 85.62 117 VAL A O 1
ATOM 947 N N . ALA A 1 118 ? 1.663 2.413 -1.443 1.00 85.56 118 ALA A N 1
ATOM 948 C CA . ALA A 1 118 ? 2.317 1.241 -0.869 1.00 85.56 118 ALA A CA 1
ATOM 949 C C . ALA A 1 118 ? 2.718 1.475 0.594 1.00 85.56 118 ALA A C 1
ATOM 951 O O . ALA A 1 118 ? 2.465 0.618 1.437 1.00 85.56 118 ALA A O 1
ATOM 952 N N . LEU A 1 119 ? 3.261 2.652 0.925 1.00 85.38 119 LEU A N 1
ATOM 953 C CA . LEU A 1 119 ? 3.600 3.018 2.301 1.00 85.38 119 LEU A CA 1
ATOM 954 C C . LEU A 1 119 ? 2.368 3.013 3.217 1.00 85.38 119 LEU A C 1
ATOM 956 O O . LEU A 1 119 ? 2.423 2.456 4.314 1.00 85.38 119 LEU A O 1
ATOM 960 N N . ILE A 1 120 ? 1.251 3.593 2.766 1.00 85.81 120 ILE A N 1
ATOM 961 C CA . ILE A 1 120 ? -0.014 3.595 3.518 1.00 85.81 120 ILE A CA 1
ATOM 962 C C . ILE A 1 120 ? -0.513 2.160 3.733 1.00 85.81 120 ILE A C 1
ATOM 964 O O . ILE A 1 120 ? -0.903 1.809 4.846 1.00 85.81 120 ILE A O 1
ATOM 968 N N . LEU A 1 121 ? -0.465 1.309 2.704 1.00 83.56 121 LEU A N 1
ATOM 969 C CA . LEU A 1 121 ? -0.876 -0.094 2.811 1.00 83.56 121 LEU A CA 1
ATOM 970 C C . LEU A 1 121 ? 0.022 -0.884 3.768 1.00 83.56 121 LEU A C 1
ATOM 972 O O . LEU A 1 121 ? -0.494 -1.602 4.622 1.00 83.56 121 LEU A O 1
ATOM 976 N N . ILE A 1 122 ? 1.345 -0.713 3.699 1.00 85.19 122 ILE A N 1
ATOM 977 C CA . ILE A 1 122 ? 2.280 -1.343 4.644 1.00 85.19 122 ILE A CA 1
ATOM 978 C C . ILE A 1 122 ? 1.995 -0.872 6.074 1.00 85.19 122 ILE A C 1
ATOM 980 O O . ILE A 1 122 ? 1.982 -1.684 7.001 1.00 85.19 122 ILE A O 1
ATOM 984 N N . PHE A 1 123 ? 1.717 0.419 6.265 1.00 84.88 123 PHE A N 1
ATOM 985 C CA . PHE A 1 123 ? 1.329 0.957 7.565 1.00 84.88 123 PHE A CA 1
ATOM 986 C C . PHE A 1 123 ? 0.025 0.325 8.083 1.00 84.88 123 PHE A C 1
ATOM 988 O O . PHE A 1 123 ? -0.032 -0.081 9.245 1.00 84.88 123 PHE A O 1
ATOM 995 N N . LEU A 1 124 ? -0.994 0.169 7.230 1.00 82.50 124 LEU A N 1
ATOM 996 C CA . LEU A 1 124 ? -2.256 -0.502 7.576 1.00 82.50 124 LEU A CA 1
ATOM 997 C C . LEU A 1 124 ? -2.049 -1.980 7.930 1.00 82.50 124 LEU A C 1
ATOM 999 O O . LEU A 1 124 ? -2.614 -2.453 8.918 1.00 82.50 124 LEU A O 1
ATOM 1003 N N . ILE A 1 125 ? -1.199 -2.695 7.185 1.00 83.75 125 ILE A N 1
ATOM 1004 C CA . ILE A 1 125 ? -0.803 -4.072 7.515 1.00 83.75 125 ILE A CA 1
ATOM 1005 C C . ILE A 1 125 ? -0.149 -4.097 8.898 1.00 83.75 125 ILE A C 1
ATOM 1007 O O . ILE A 1 125 ? -0.530 -4.914 9.733 1.00 83.75 125 ILE A O 1
ATOM 1011 N N . GLY A 1 126 ? 0.785 -3.183 9.177 1.00 82.00 126 GLY A N 1
ATOM 1012 C CA . GLY A 1 126 ? 1.440 -3.063 10.480 1.00 82.00 126 GLY A CA 1
ATOM 1013 C C . GLY A 1 126 ? 0.462 -2.774 11.623 1.00 82.00 126 GLY A C 1
ATOM 1014 O O . GLY A 1 126 ? 0.585 -3.355 12.704 1.00 82.00 126 GLY A O 1
ATOM 1015 N N . LEU A 1 127 ? -0.547 -1.934 11.384 1.00 79.12 127 LEU A N 1
ATOM 1016 C CA . LEU A 1 127 ? -1.593 -1.617 12.357 1.00 79.12 127 LEU A CA 1
ATOM 1017 C C . LEU A 1 127 ? -2.477 -2.836 12.655 1.00 79.12 127 LEU A C 1
ATOM 1019 O O . LEU A 1 127 ? -2.707 -3.160 13.822 1.00 79.12 127 LEU A O 1
ATOM 1023 N N . GLY A 1 128 ? -2.892 -3.566 11.619 1.00 76.12 128 GLY A N 1
ATOM 1024 C CA . GLY A 1 128 ? -3.631 -4.818 11.772 1.00 76.12 128 GLY A CA 1
ATOM 1025 C C . GLY A 1 128 ? -2.801 -5.902 12.475 1.00 76.12 128 GLY A C 1
ATOM 1026 O O . GLY A 1 128 ? -3.283 -6.579 13.385 1.00 76.12 128 GLY A O 1
ATOM 1027 N N . LEU A 1 129 ? -1.516 -6.016 12.131 1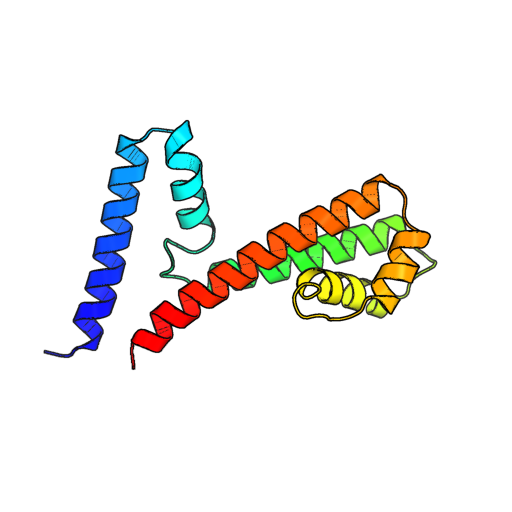.00 76.50 129 LEU A N 1
ATOM 1028 C CA . LEU A 1 129 ? -0.568 -6.936 12.758 1.00 76.50 129 LEU A CA 1
ATOM 1029 C C . LEU A 1 129 ? -0.375 -6.614 14.248 1.00 76.50 129 LEU A C 1
ATOM 1031 O O . LEU A 1 129 ? -0.409 -7.522 15.078 1.00 76.50 129 LEU A O 1
ATOM 1035 N N . ARG A 1 130 ? -0.247 -5.329 14.606 1.00 76.69 130 ARG A N 1
ATOM 1036 C CA . ARG A 1 130 ? -0.196 -4.860 16.000 1.00 76.69 130 ARG A CA 1
ATOM 1037 C C . ARG A 1 130 ? -1.477 -5.214 16.753 1.00 76.69 130 ARG A C 1
ATOM 1039 O O . ARG A 1 130 ? -1.385 -5.727 17.866 1.00 76.69 130 ARG A O 1
ATOM 1046 N N . ASN A 1 131 ? -2.647 -4.989 16.152 1.00 70.31 131 ASN A N 1
ATOM 1047 C CA . ASN A 1 131 ? -3.931 -5.363 16.752 1.00 70.31 131 ASN A CA 1
ATOM 1048 C C . ASN A 1 131 ? -4.032 -6.874 16.991 1.00 70.31 131 ASN A C 1
ATOM 1050 O O . ASN A 1 131 ? -4.549 -7.292 18.023 1.00 70.31 131 ASN A O 1
ATOM 1054 N N . ARG A 1 132 ? -3.487 -7.697 16.088 1.00 68.94 132 ARG A N 1
ATOM 1055 C CA . ARG A 1 132 ? -3.488 -9.159 16.224 1.00 68.94 132 ARG A CA 1
ATOM 1056 C C . ARG A 1 132 ? -2.435 -9.686 17.195 1.00 68.94 132 ARG A C 1
ATOM 1058 O O . ARG A 1 132 ? -2.712 -10.643 17.908 1.00 68.94 132 ARG A O 1
ATOM 1065 N N . PHE A 1 133 ? -1.252 -9.080 17.268 1.00 67.69 133 PHE A N 1
ATOM 1066 C CA . PHE A 1 133 ? -0.213 -9.493 18.217 1.00 67.69 133 PHE A CA 1
ATOM 1067 C C . PHE A 1 133 ? -0.454 -9.001 19.644 1.00 67.69 133 PHE A C 1
ATOM 1069 O O . PHE A 1 133 ? 0.019 -9.646 20.572 1.00 67.69 133 PHE A O 1
ATOM 1076 N N . ARG A 1 134 ? -1.274 -7.960 19.847 1.00 62.75 134 ARG A N 1
ATOM 1077 C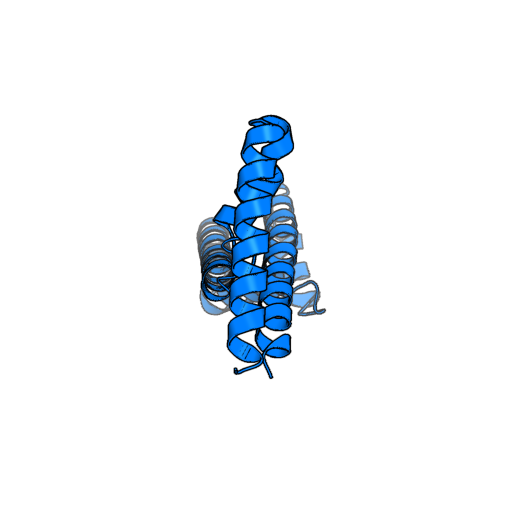 CA . ARG A 1 134 ? -1.806 -7.613 21.178 1.00 62.75 134 ARG A CA 1
ATOM 1078 C C . ARG A 1 134 ? -2.758 -8.684 21.747 1.00 62.75 134 ARG A C 1
ATOM 1080 O O . ARG A 1 134 ? -3.158 -8.578 22.900 1.00 62.75 134 ARG A O 1
ATOM 1087 N N . MET A 1 135 ? -3.114 -9.703 20.951 1.00 53.91 135 MET A N 1
ATOM 1088 C CA . MET A 1 135 ? -3.972 -10.836 21.335 1.00 53.91 135 MET A CA 1
ATOM 1089 C C . MET A 1 135 ? -3.2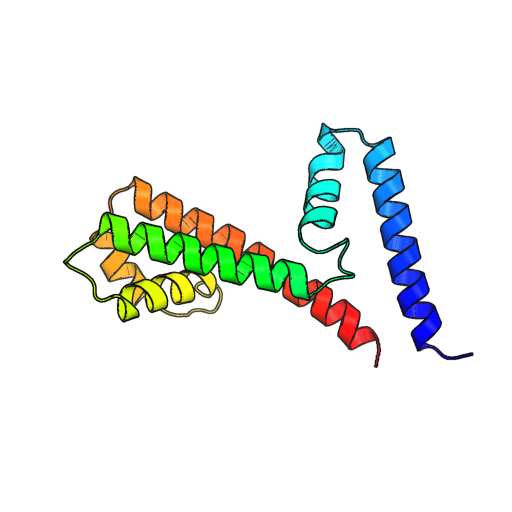20 -12.044 21.934 1.00 53.91 135 MET A C 1
ATOM 1091 O O . MET A 1 135 ? -3.843 -13.095 22.128 1.00 53.91 135 MET A O 1
ATOM 1095 N N . LYS A 1 136 ? -1.912 -11.927 22.205 1.00 44.94 136 LYS A N 1
ATOM 1096 C CA . LYS A 1 136 ? -1.143 -12.901 22.998 1.00 44.94 136 LYS A CA 1
ATOM 1097 C C . LYS A 1 136 ? -0.800 -12.333 24.369 1.00 44.94 136 LYS A C 1
ATOM 1099 O O . LYS A 1 136 ? -0.329 -11.177 24.417 1.00 44.94 136 LYS A O 1
#

Foldseek 3Di:
DDPLVVLVVVQVVVLVVLVVVLVVVDDPRSVVSVVCCQQANVLQRLVRLVVVLVVLLVVQLVVQCVVDPPPDDSVLSSLLSVCLLCVVVVRDPPSVVVVVVVDDPVNVVVSVVSNVSSVVSVVSSVSSVVSVVVSD

Sequence (136 aa):
MDKQKRHHDELMFFSKELECRKVEQGKVKGFPISLYAWTCDYGQNIILPMIWLIDLILLCWNIIMLTYMPEITWDKALLASIANSFGSFGVRKELMESLTKAASTGMQMFLMLQGIVALILIFLIGLGLRNRFRMK

Radius of gyration: 18.8 Å; chains: 1; bounding box: 43×30×56 Å